Protein AF-A0A959DWD7-F1 (afdb_monomer_lite)

Radius of gyration: 16.9 Å; chains: 1; bounding box: 30×57×42 Å

Structure (mmCIF, N/CA/C/O backbone):
data_AF-A0A959DWD7-F1
#
_entry.id   AF-A0A959DWD7-F1
#
loop_
_atom_site.group_PDB
_atom_site.id
_atom_site.type_symbol
_atom_site.label_atom_id
_atom_site.label_alt_id
_atom_site.label_comp_id
_atom_site.label_asym_id
_atom_site.label_entity_id
_atom_site.label_seq_id
_atom_site.pdbx_PDB_ins_code
_atom_site.Cartn_x
_atom_site.Cartn_y
_atom_site.Cartn_z
_atom_site.occupancy
_atom_site.B_iso_or_equiv
_atom_site.auth_seq_id
_atom_site.auth_comp_id
_atom_site.auth_asym_id
_atom_site.auth_atom_id
_atom_site.pdbx_PDB_model_num
ATOM 1 N N . MET A 1 1 ? 15.785 -45.339 25.312 1.00 41.12 1 MET A N 1
ATOM 2 C CA . MET A 1 1 ? 14.852 -45.199 24.172 1.00 41.12 1 MET A CA 1
ATOM 3 C C . MET A 1 1 ? 13.551 -44.562 24.642 1.00 41.12 1 MET A C 1
ATOM 5 O O . MET A 1 1 ? 12.774 -45.246 25.290 1.00 41.12 1 MET A O 1
ATOM 9 N N . LYS A 1 2 ? 13.350 -43.274 24.338 1.00 34.94 2 LYS A N 1
ATOM 10 C CA . LYS A 1 2 ? 12.118 -42.659 23.797 1.00 34.94 2 LYS A CA 1
ATOM 11 C C . LYS A 1 2 ? 12.220 -41.143 23.974 1.00 34.94 2 LYS A C 1
ATOM 13 O O . LYS A 1 2 ? 12.054 -40.619 25.068 1.00 34.94 2 LYS A O 1
ATOM 18 N N . ASN A 1 3 ? 12.546 -40.486 22.864 1.00 43.88 3 ASN A N 1
ATOM 19 C CA . ASN A 1 3 ? 12.420 -39.049 22.666 1.00 43.88 3 ASN A CA 1
ATOM 20 C C . ASN A 1 3 ? 10.962 -38.647 22.867 1.00 43.88 3 ASN A C 1
ATOM 22 O O . ASN A 1 3 ? 10.091 -39.236 22.229 1.00 43.88 3 ASN A O 1
ATOM 26 N N . ILE A 1 4 ? 10.705 -37.615 23.664 1.00 50.16 4 ILE A N 1
ATOM 27 C CA . ILE A 1 4 ? 9.473 -36.837 23.535 1.00 50.16 4 ILE A CA 1
ATOM 28 C C . ILE A 1 4 ? 9.879 -35.367 23.548 1.00 50.16 4 ILE A C 1
ATOM 30 O O . ILE A 1 4 ? 10.070 -34.747 24.589 1.00 50.16 4 ILE A O 1
ATOM 34 N N . ILE A 1 5 ? 10.078 -34.854 22.337 1.00 50.81 5 ILE A N 1
ATOM 35 C CA . ILE A 1 5 ? 10.231 -33.438 22.031 1.00 50.81 5 ILE A CA 1
ATOM 36 C C . ILE A 1 5 ? 8.841 -32.812 22.183 1.00 50.81 5 ILE A C 1
ATOM 38 O O . ILE A 1 5 ? 7.948 -33.091 21.386 1.00 50.81 5 ILE A O 1
ATOM 42 N N . TRP A 1 6 ? 8.650 -31.981 23.205 1.00 38.97 6 TRP A N 1
ATOM 43 C CA . TRP A 1 6 ? 7.476 -31.116 23.317 1.00 38.97 6 TRP A CA 1
ATOM 44 C C . TRP A 1 6 ? 7.747 -29.820 22.551 1.00 38.97 6 TRP A C 1
ATOM 46 O O . TRP A 1 6 ? 8.138 -28.808 23.127 1.00 38.97 6 TRP A O 1
ATOM 56 N N . ILE A 1 7 ? 7.558 -29.853 21.230 1.00 51.62 7 ILE A N 1
ATOM 57 C CA . ILE A 1 7 ? 7.353 -28.621 20.463 1.00 51.62 7 ILE A CA 1
ATOM 58 C C . ILE A 1 7 ? 5.926 -28.170 20.770 1.00 51.62 7 ILE A C 1
ATOM 60 O O . ILE A 1 7 ? 4.955 -28.671 20.205 1.00 51.62 7 ILE A O 1
ATOM 64 N N . LEU A 1 8 ? 5.802 -27.240 21.714 1.00 43.44 8 LEU A N 1
ATOM 65 C CA . LEU A 1 8 ? 4.607 -26.424 21.879 1.00 43.44 8 LEU A CA 1
ATOM 66 C C . LEU A 1 8 ? 4.528 -25.485 20.672 1.00 43.44 8 LEU A C 1
ATOM 68 O O . LEU A 1 8 ? 5.053 -24.375 20.682 1.00 43.44 8 LEU A O 1
ATOM 72 N N . LEU A 1 9 ? 3.882 -25.967 19.609 1.00 42.12 9 LEU A N 1
ATOM 73 C CA . LEU A 1 9 ? 3.307 -25.133 18.560 1.00 42.12 9 LEU A CA 1
ATOM 74 C C . LEU A 1 9 ? 2.194 -24.310 19.209 1.00 42.12 9 LEU A C 1
ATOM 76 O O . LEU A 1 9 ? 1.021 -24.682 19.200 1.00 42.12 9 LEU A O 1
ATOM 80 N N . VAL A 1 10 ? 2.577 -23.190 19.821 1.00 44.19 10 VAL A N 1
ATOM 81 C CA . VAL A 1 10 ? 1.639 -22.103 20.063 1.00 44.19 10 VAL A CA 1
ATOM 82 C C . VAL A 1 10 ? 1.278 -21.606 18.674 1.00 44.19 10 VAL A C 1
ATOM 84 O O . VAL A 1 10 ? 2.027 -20.868 18.036 1.00 44.19 10 VAL A O 1
ATOM 87 N N . VAL A 1 11 ? 0.146 -22.099 18.179 1.00 43.00 11 VAL A N 1
ATOM 88 C CA . VAL A 1 11 ? -0.606 -21.492 17.089 1.00 43.00 11 VAL A CA 1
ATOM 89 C C . VAL A 1 11 ? -1.055 -20.150 17.644 1.00 43.00 11 VAL A C 1
ATOM 91 O O . VAL A 1 11 ? -2.148 -19.999 18.186 1.00 43.00 11 VAL A O 1
ATOM 94 N N . SER A 1 12 ? -0.126 -19.200 17.645 1.00 35.28 12 SER A N 1
ATOM 95 C CA . SER A 1 12 ? -0.400 -17.822 17.971 1.00 35.28 12 SER A CA 1
ATOM 96 C C . SER A 1 12 ? -1.393 -17.390 16.917 1.00 35.28 12 SER A C 1
ATOM 98 O O . SER A 1 12 ? -1.036 -17.191 15.760 1.00 35.28 12 SER A O 1
ATOM 100 N N . PHE A 1 13 ? -2.660 -17.318 17.312 1.00 41.81 13 PHE A N 1
ATOM 101 C CA . PHE A 1 13 ? -3.615 -16.416 16.713 1.00 41.81 13 PHE A CA 1
ATOM 102 C C . PHE A 1 13 ? -2.870 -15.092 16.556 1.00 41.81 13 PHE A C 1
ATOM 104 O O . PHE A 1 13 ? -2.712 -14.355 17.532 1.00 41.81 13 PHE A O 1
ATOM 111 N N . ILE A 1 14 ? -2.354 -14.813 15.354 1.00 44.56 14 ILE A N 1
ATOM 112 C CA . ILE A 1 14 ? -1.889 -13.484 14.971 1.00 44.56 14 ILE A CA 1
ATOM 113 C C . ILE A 1 14 ? -3.178 -12.684 14.822 1.00 44.56 14 ILE A C 1
ATOM 115 O O . ILE A 1 14 ? -3.658 -12.387 13.734 1.00 44.56 14 ILE A O 1
ATOM 119 N N . SER A 1 15 ? -3.812 -12.438 15.967 1.00 36.72 15 SER A N 1
ATOM 120 C CA . SER A 1 15 ? -4.797 -11.404 16.142 1.00 36.72 15 SER A CA 1
ATOM 121 C C . SER A 1 15 ? -4.037 -10.146 15.775 1.00 36.72 15 SER A C 1
ATOM 123 O O . SER A 1 15 ? -3.195 -9.675 16.541 1.00 36.72 15 SER A O 1
ATOM 125 N N . CYS A 1 16 ? -4.239 -9.701 14.534 1.00 46.59 16 CYS A N 1
ATOM 126 C CA . CYS A 1 16 ? -3.757 -8.445 13.990 1.00 46.59 16 CYS A CA 1
ATOM 127 C C . CYS A 1 16 ? -4.360 -7.311 14.818 1.00 46.59 16 CYS A C 1
ATOM 129 O O . CYS A 1 16 ? -5.286 -6.631 14.401 1.00 46.59 16 CYS A O 1
ATOM 131 N N . LYS A 1 17 ? -3.867 -7.125 16.036 1.00 53.03 17 LYS A N 1
ATOM 132 C CA . LYS A 1 17 ? -4.167 -5.974 16.863 1.00 53.03 17 LYS A CA 1
ATOM 133 C C . LYS A 1 17 ? -2.862 -5.411 17.374 1.00 53.03 17 LYS A C 1
ATOM 135 O O . LYS A 1 17 ? -2.357 -5.819 18.416 1.00 53.03 17 LYS A O 1
ATOM 140 N N . LYS A 1 18 ? -2.382 -4.416 16.634 1.00 43.25 18 LYS A N 1
ATOM 141 C CA . LYS A 1 18 ? -2.143 -3.089 17.201 1.00 43.25 18 LYS A CA 1
ATOM 142 C C . LYS A 1 18 ? -2.277 -2.031 16.107 1.00 43.25 18 LYS A C 1
ATOM 144 O O . LYS A 1 18 ? -1.535 -2.031 15.131 1.00 43.25 18 LYS A O 1
ATOM 149 N N . GLU A 1 19 ? -3.300 -1.199 16.288 1.00 52.06 19 GLU A N 1
ATOM 150 C CA . GLU A 1 19 ? -3.504 0.101 15.642 1.00 52.06 19 GLU A CA 1
ATOM 151 C C . GLU A 1 19 ? -2.335 1.014 16.060 1.00 52.06 19 GLU A C 1
ATOM 153 O O . GLU A 1 19 ? -1.855 0.906 17.188 1.00 52.06 19 GLU A O 1
ATOM 158 N N . THR A 1 20 ? -1.731 1.785 15.155 1.00 46.69 20 THR A N 1
ATOM 159 C CA . THR A 1 20 ? -2.243 3.068 14.632 1.00 46.69 20 THR A CA 1
ATOM 160 C C . THR A 1 20 ? -1.692 3.329 13.223 1.00 46.69 20 THR A C 1
ATOM 162 O O . THR A 1 20 ? -0.581 2.886 12.947 1.00 46.69 20 THR A O 1
ATOM 165 N N . LEU A 1 21 ? -2.391 4.123 12.388 1.00 51.19 21 LEU A N 1
ATOM 166 C CA . LEU A 1 21 ? -1.824 5.322 11.725 1.00 51.19 21 LEU A CA 1
ATOM 167 C C . LEU A 1 21 ? -2.861 6.096 10.877 1.00 51.19 21 LEU A C 1
ATOM 169 O O . LEU A 1 21 ? -3.368 5.579 9.888 1.00 51.19 21 LEU A O 1
ATOM 173 N N . PRO A 1 22 ? -3.127 7.367 11.224 1.00 49.47 22 PRO A N 1
ATOM 174 C CA . PRO A 1 22 ? -3.331 8.390 10.185 1.00 49.47 22 PRO A CA 1
ATOM 175 C C . PRO A 1 22 ? -2.266 9.505 10.135 1.00 49.47 22 PRO A C 1
ATOM 177 O O . PRO A 1 22 ? -2.260 10.242 9.157 1.00 49.47 22 PRO A O 1
ATOM 180 N N . ASP A 1 23 ? -1.392 9.675 11.140 1.00 48.44 23 ASP A N 1
ATOM 181 C CA . ASP A 1 23 ? -0.683 10.966 11.292 1.00 48.44 23 ASP A CA 1
ATOM 182 C C . ASP A 1 23 ? 0.515 11.043 12.282 1.00 48.44 23 ASP A C 1
ATOM 184 O O . ASP A 1 23 ? 0.845 12.146 12.712 1.00 48.44 23 ASP A O 1
ATOM 188 N N . GLY A 1 24 ? 1.241 9.973 12.662 1.00 47.28 24 GLY A N 1
ATOM 189 C CA . GLY A 1 24 ? 2.360 10.229 13.607 1.00 47.28 24 GLY A CA 1
ATOM 190 C C . GLY A 1 24 ? 3.401 9.180 13.996 1.00 47.28 24 GLY A C 1
ATOM 191 O O . GLY A 1 24 ? 4.367 9.562 14.647 1.00 47.28 24 GLY A O 1
ATOM 192 N N . SER A 1 25 ? 3.294 7.920 13.559 1.00 48.44 25 SER A N 1
ATOM 193 C CA . SER A 1 25 ? 4.283 6.824 13.731 1.00 48.44 25 SER A CA 1
ATOM 194 C C . SER A 1 25 ? 4.602 6.437 15.206 1.00 48.44 25 SER A C 1
ATOM 196 O O . SER A 1 25 ? 4.445 7.235 16.115 1.00 48.44 25 SER A O 1
ATOM 198 N N . LYS A 1 26 ? 5.026 5.231 15.606 1.00 51.38 26 LYS A N 1
ATOM 199 C CA . LYS A 1 26 ? 5.366 3.972 14.933 1.00 51.38 26 LYS A CA 1
ATOM 200 C C . LYS A 1 26 ? 4.774 2.805 15.729 1.00 51.38 26 LYS A C 1
ATOM 202 O O . LYS A 1 26 ? 5.200 2.540 16.850 1.00 51.38 26 LYS A O 1
ATOM 207 N N . GLN A 1 27 ? 3.902 2.045 15.090 1.00 53.00 27 GLN A N 1
ATOM 208 C CA . GLN A 1 27 ? 4.110 0.609 14.935 1.00 53.00 27 GLN A CA 1
ATOM 209 C C . GLN A 1 27 ? 3.314 0.207 13.702 1.00 53.00 27 GLN A C 1
ATOM 211 O O . GLN A 1 27 ? 2.088 0.165 13.736 1.00 53.00 27 GLN A O 1
ATOM 216 N N . LEU A 1 28 ? 4.021 -0.040 12.596 1.00 62.72 28 LEU A N 1
ATOM 217 C CA . LEU A 1 28 ? 3.452 -0.861 11.539 1.00 62.72 28 LEU A CA 1
ATOM 218 C C . LEU A 1 28 ? 2.959 -2.146 12.204 1.00 62.72 28 LEU A C 1
ATOM 220 O O . LEU A 1 28 ? 3.672 -2.727 13.029 1.00 62.72 28 LEU A O 1
ATOM 224 N N . ASN A 1 29 ? 1.732 -2.556 11.891 1.00 73.12 29 ASN A N 1
ATOM 225 C CA . ASN A 1 29 ? 1.220 -3.828 12.381 1.00 73.12 29 ASN A CA 1
ATOM 226 C C . ASN A 1 29 ? 2.230 -4.929 12.008 1.00 73.12 29 ASN A C 1
ATOM 228 O O . ASN A 1 29 ? 2.826 -4.877 10.929 1.00 73.12 29 ASN A O 1
ATOM 232 N N . GLN A 1 30 ? 2.421 -5.909 12.895 1.00 79.25 30 GLN A N 1
ATOM 233 C CA . GLN A 1 30 ? 3.330 -7.040 12.700 1.00 79.25 30 GLN A CA 1
ATOM 234 C C . GLN A 1 30 ? 3.194 -7.662 11.302 1.00 79.25 30 GLN A C 1
ATOM 236 O O . GLN A 1 30 ? 4.197 -7.992 10.688 1.00 79.25 30 GLN A O 1
ATOM 241 N N . CYS A 1 31 ? 1.979 -7.707 10.749 1.00 82.56 31 CYS A N 1
ATOM 242 C CA . CYS A 1 31 ? 1.725 -8.179 9.386 1.00 82.56 31 CYS A CA 1
ATOM 243 C C . CYS A 1 31 ? 2.531 -7.426 8.307 1.00 82.56 31 CYS A C 1
ATOM 245 O O . CYS A 1 31 ? 3.110 -8.044 7.415 1.00 82.56 31 CYS A O 1
ATOM 247 N N . VAL A 1 32 ? 2.613 -6.094 8.388 1.00 83.56 32 VAL A N 1
ATOM 248 C CA . VAL A 1 32 ? 3.392 -5.286 7.436 1.00 83.56 32 VAL A CA 1
ATOM 249 C C . VAL A 1 32 ? 4.891 -5.483 7.671 1.00 83.56 32 VAL A C 1
ATOM 251 O O . VAL A 1 32 ? 5.639 -5.615 6.707 1.00 83.56 32 VAL A O 1
ATOM 254 N N . LEU A 1 33 ? 5.328 -5.575 8.932 1.00 86.19 33 LEU A N 1
ATOM 255 C CA . LEU A 1 33 ? 6.729 -5.851 9.275 1.00 86.19 33 LEU A CA 1
ATOM 256 C C . LEU A 1 33 ? 7.191 -7.220 8.753 1.00 86.19 33 LEU A C 1
ATOM 258 O O . LEU A 1 33 ? 8.281 -7.328 8.194 1.00 86.19 33 LEU A O 1
ATOM 262 N N . ASP A 1 34 ? 6.349 -8.246 8.875 1.00 85.62 34 ASP A N 1
ATOM 263 C CA . ASP A 1 34 ? 6.621 -9.590 8.366 1.00 85.62 34 ASP A CA 1
ATOM 264 C C . ASP A 1 34 ? 6.699 -9.590 6.834 1.00 85.62 34 ASP A C 1
ATOM 266 O O . ASP A 1 34 ? 7.608 -10.192 6.256 1.00 85.62 34 ASP A O 1
ATOM 270 N N . PHE A 1 35 ? 5.795 -8.865 6.161 1.00 88.12 35 PHE A N 1
ATOM 271 C CA . PHE A 1 35 ? 5.858 -8.684 4.711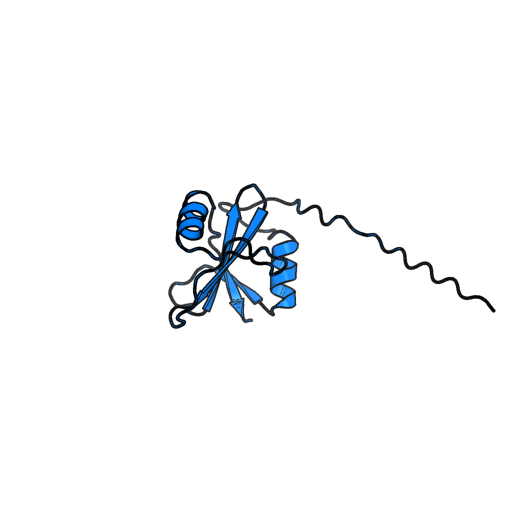 1.00 88.12 35 PHE A CA 1
ATOM 272 C C . PHE A 1 35 ? 7.153 -7.986 4.283 1.00 88.12 35 PHE A C 1
ATOM 274 O O . PHE A 1 35 ? 7.798 -8.421 3.328 1.00 88.12 35 PHE A O 1
ATOM 281 N N . MET A 1 36 ? 7.556 -6.930 4.993 1.00 90.31 36 MET A N 1
ATOM 282 C CA . MET A 1 36 ? 8.804 -6.217 4.721 1.00 90.31 36 MET A CA 1
ATOM 283 C C . MET A 1 36 ? 10.020 -7.128 4.881 1.00 90.31 36 MET A C 1
ATOM 285 O O . MET A 1 36 ? 10.860 -7.174 3.988 1.00 90.31 36 MET A O 1
ATOM 289 N N . ALA A 1 37 ? 10.101 -7.880 5.981 1.00 89.19 37 ALA A N 1
ATOM 290 C CA . ALA A 1 37 ? 11.212 -8.790 6.244 1.00 89.19 37 ALA A CA 1
ATOM 291 C C . ALA A 1 37 ? 11.296 -9.908 5.194 1.00 89.19 37 ALA A C 1
ATOM 293 O O . ALA A 1 37 ? 12.377 -10.206 4.692 1.00 89.19 37 ALA A O 1
ATOM 294 N N . LYS A 1 38 ? 10.151 -10.491 4.815 1.00 90.44 38 LYS A N 1
ATOM 295 C CA . LYS A 1 38 ? 10.075 -11.550 3.798 1.00 90.44 38 LYS A CA 1
ATOM 296 C C . LYS A 1 38 ? 10.536 -11.080 2.417 1.00 90.44 38 LYS A C 1
ATOM 298 O O . LYS A 1 38 ? 11.137 -11.863 1.689 1.00 90.44 38 LYS A O 1
ATOM 303 N N . ASN A 1 39 ? 10.236 -9.832 2.057 1.00 87.38 39 ASN A N 1
ATOM 304 C CA . ASN A 1 39 ? 10.499 -9.282 0.724 1.00 87.38 39 ASN A CA 1
ATOM 305 C C . ASN A 1 39 ? 11.698 -8.319 0.686 1.00 87.38 39 ASN A C 1
ATOM 307 O O . ASN A 1 39 ? 11.868 -7.618 -0.304 1.00 87.38 39 ASN A O 1
ATOM 311 N N . ASN A 1 40 ? 12.512 -8.270 1.748 1.00 90.62 40 ASN A N 1
ATOM 312 C CA . ASN A 1 40 ? 13.662 -7.370 1.867 1.00 90.62 40 ASN A CA 1
ATOM 313 C C . ASN A 1 40 ? 13.317 -5.893 1.569 1.00 90.62 40 ASN A C 1
ATOM 315 O O . ASN A 1 40 ? 13.950 -5.237 0.742 1.00 90.62 40 ASN A O 1
ATOM 319 N N . LEU A 1 41 ? 12.285 -5.370 2.239 1.00 91.56 41 LEU A N 1
ATOM 320 C CA . LEU A 1 41 ? 11.798 -3.998 2.061 1.00 91.56 41 LEU A CA 1
ATOM 321 C C . LEU A 1 41 ? 12.119 -3.107 3.268 1.00 91.56 41 LEU A C 1
ATOM 323 O O . LEU A 1 41 ? 12.255 -3.578 4.399 1.00 91.56 41 LEU A O 1
ATOM 327 N N . LYS A 1 42 ? 12.182 -1.795 3.043 1.00 90.62 42 LYS A N 1
ATOM 328 C CA . LYS A 1 42 ? 12.246 -0.743 4.070 1.00 90.62 42 LYS A CA 1
ATOM 329 C C . LYS A 1 42 ? 11.129 0.274 3.878 1.00 90.62 42 LYS A C 1
ATOM 331 O O . LYS A 1 42 ? 10.723 0.563 2.757 1.00 90.62 42 LYS A O 1
ATOM 336 N N . GLU A 1 43 ? 10.663 0.827 4.989 1.00 89.06 43 GLU A N 1
ATOM 337 C CA . GLU A 1 43 ? 9.707 1.930 5.010 1.00 89.06 43 GLU A CA 1
ATOM 338 C C . GLU A 1 43 ? 10.457 3.257 4.833 1.00 89.06 43 GLU A C 1
ATOM 340 O O . GLU A 1 43 ? 11.411 3.540 5.563 1.00 89.06 43 GLU A O 1
ATOM 345 N N . VAL A 1 44 ? 10.026 4.071 3.874 1.00 87.44 44 VAL A N 1
ATOM 346 C CA . VAL A 1 44 ? 10.562 5.415 3.615 1.00 87.44 44 VAL A CA 1
ATOM 347 C C . VAL A 1 44 ? 9.412 6.406 3.408 1.00 87.44 44 VAL A C 1
ATOM 349 O O . VAL A 1 44 ? 8.322 5.986 3.012 1.00 87.44 44 VAL A O 1
ATOM 352 N N . PRO A 1 45 ? 9.610 7.714 3.656 1.00 86.75 45 PRO A N 1
ATOM 353 C CA . PRO A 1 45 ? 8.625 8.726 3.284 1.00 86.75 45 PRO A CA 1
ATOM 354 C C . PRO A 1 45 ? 8.273 8.632 1.798 1.00 86.75 45 PRO A C 1
ATOM 356 O O . PRO A 1 45 ? 9.153 8.380 0.974 1.00 86.75 45 PRO A O 1
ATOM 359 N N . ALA A 1 46 ? 7.001 8.839 1.453 1.00 82.69 46 ALA A N 1
ATOM 360 C CA . ALA A 1 46 ? 6.578 8.858 0.059 1.00 82.69 46 ALA A CA 1
ATOM 361 C C . ALA A 1 46 ? 7.303 9.984 -0.704 1.00 82.69 46 ALA A C 1
ATOM 363 O O . ALA A 1 46 ? 7.091 11.168 -0.436 1.00 82.69 46 ALA A O 1
ATOM 364 N N . ASP A 1 47 ? 8.150 9.606 -1.663 1.00 79.31 47 ASP A N 1
ATOM 365 C CA . ASP A 1 47 ? 8.882 10.519 -2.542 1.00 79.31 47 ASP A CA 1
ATOM 366 C C . ASP A 1 47 ? 8.408 10.329 -3.988 1.00 79.31 47 ASP A C 1
ATOM 368 O O . ASP A 1 47 ? 8.285 9.207 -4.482 1.00 79.31 47 ASP A O 1
ATOM 372 N N . LYS A 1 48 ? 8.178 11.445 -4.687 1.00 66.12 48 LYS A N 1
ATOM 373 C CA . LYS A 1 48 ? 7.792 11.475 -6.103 1.00 66.12 48 LYS A CA 1
ATOM 374 C C . LYS A 1 48 ? 8.867 10.900 -7.035 1.00 66.12 48 LYS A C 1
ATOM 376 O O . LYS A 1 48 ? 8.554 10.610 -8.185 1.00 66.12 48 LYS A O 1
ATOM 381 N N . GLY A 1 49 ? 10.114 10.761 -6.579 1.00 77.38 49 GLY A N 1
ATOM 382 C CA . GLY A 1 49 ? 11.209 10.164 -7.348 1.00 77.38 49 GLY A CA 1
ATOM 383 C C . GLY A 1 49 ? 11.247 8.631 -7.342 1.00 77.38 49 GLY A C 1
ATOM 384 O O . GLY A 1 49 ? 11.982 8.042 -8.134 1.00 77.38 49 GLY A O 1
ATOM 385 N N . ILE A 1 50 ? 10.482 7.968 -6.470 1.00 83.12 50 ILE A N 1
ATOM 386 C CA . ILE A 1 50 ? 10.529 6.510 -6.323 1.00 83.12 50 ILE A CA 1
ATOM 387 C C . ILE A 1 50 ? 9.558 5.863 -7.312 1.00 83.12 50 ILE A C 1
ATOM 389 O O . ILE A 1 50 ? 8.352 6.080 -7.265 1.00 83.12 50 ILE A O 1
ATOM 393 N N . CYS A 1 51 ? 10.110 5.053 -8.217 1.00 83.88 51 CYS A N 1
ATOM 394 C CA . CYS A 1 51 ? 9.356 4.436 -9.305 1.00 83.88 51 CYS A CA 1
ATOM 395 C C . CYS A 1 51 ? 8.676 3.123 -8.899 1.00 83.88 51 CYS A C 1
ATOM 397 O O . CYS A 1 51 ? 7.562 2.864 -9.336 1.00 83.88 51 CYS A O 1
ATOM 399 N N . ILE A 1 52 ? 9.342 2.304 -8.079 1.00 86.88 52 ILE A N 1
ATOM 400 C CA . ILE A 1 52 ? 8.876 0.975 -7.669 1.00 86.88 52 ILE A CA 1
ATOM 401 C C . ILE A 1 52 ? 8.719 0.962 -6.156 1.00 86.88 52 ILE A C 1
ATOM 403 O O . ILE A 1 52 ? 9.696 1.150 -5.430 1.00 86.88 52 ILE A O 1
ATOM 407 N N . PHE A 1 53 ? 7.496 0.747 -5.683 1.00 90.69 53 PHE A N 1
ATOM 408 C CA . PHE A 1 53 ? 7.188 0.754 -4.258 1.00 90.69 53 PHE A CA 1
ATOM 409 C C . PHE A 1 53 ? 5.870 0.044 -3.949 1.00 90.69 53 PHE A C 1
ATOM 411 O O . PHE A 1 53 ? 5.056 -0.202 -4.835 1.00 90.69 53 PHE A O 1
ATOM 418 N N . TYR A 1 54 ? 5.632 -0.246 -2.672 1.00 91.88 54 TYR A N 1
ATOM 419 C CA . TYR A 1 54 ? 4.308 -0.601 -2.176 1.00 91.88 54 TYR A CA 1
ATOM 420 C C . TYR A 1 54 ? 3.696 0.566 -1.407 1.00 91.88 54 TYR A C 1
ATOM 422 O O . TYR A 1 54 ? 4.320 1.116 -0.497 1.00 91.88 54 TYR A O 1
ATOM 430 N N . THR A 1 55 ? 2.451 0.898 -1.732 1.00 91.75 55 THR A N 1
ATOM 431 C CA . THR A 1 55 ? 1.612 1.767 -0.903 1.00 91.75 55 THR A CA 1
ATOM 432 C C . THR A 1 55 ? 0.983 0.928 0.194 1.00 91.75 55 THR A C 1
ATOM 434 O O . THR A 1 55 ? 0.443 -0.147 -0.075 1.00 91.75 55 THR A O 1
ATOM 437 N N . ILE A 1 56 ? 1.035 1.423 1.428 1.00 91.88 56 ILE A N 1
ATOM 438 C CA . ILE A 1 56 ? 0.350 0.807 2.563 1.00 91.88 56 ILE A CA 1
ATOM 439 C C . ILE A 1 56 ? -1.030 1.454 2.677 1.00 91.88 56 ILE A C 1
ATOM 441 O O . ILE A 1 56 ? -1.136 2.674 2.808 1.00 91.88 56 ILE A O 1
ATOM 445 N N . TRP A 1 57 ? -2.075 0.638 2.656 1.00 92.25 57 TRP A N 1
ATOM 446 C CA . TRP A 1 57 ? -3.463 1.057 2.810 1.00 92.25 57 TRP A CA 1
ATOM 447 C C . TRP A 1 57 ? -4.031 0.539 4.129 1.00 92.25 57 TRP A C 1
ATOM 449 O O . TRP A 1 57 ? -3.749 -0.592 4.521 1.00 92.25 57 TRP A O 1
ATOM 459 N N . GLN A 1 58 ? -4.871 1.336 4.786 1.00 89.31 58 GLN A N 1
ATOM 460 C CA . GLN A 1 58 ? -5.644 0.928 5.954 1.00 89.31 58 GLN A CA 1
ATOM 461 C C . GLN A 1 58 ? -7.143 0.992 5.644 1.00 89.31 58 GLN A C 1
ATOM 463 O O . GLN A 1 58 ? -7.659 2.048 5.272 1.00 89.31 58 GLN A O 1
ATOM 468 N N . TYR A 1 59 ? -7.849 -0.122 5.828 1.00 88.44 59 TYR A N 1
ATOM 469 C CA . TYR A 1 59 ? -9.299 -0.227 5.639 1.00 88.44 59 TYR A CA 1
ATOM 470 C C . TYR A 1 59 ? -9.880 -1.218 6.653 1.00 88.44 59 TYR A C 1
ATOM 472 O O . TYR A 1 59 ? -9.266 -2.245 6.905 1.00 88.44 59 TYR A O 1
ATOM 480 N N . GLU A 1 60 ? -11.014 -0.891 7.284 1.00 87.19 60 GLU A N 1
ATOM 481 C CA . GLU A 1 60 ? -11.678 -1.742 8.301 1.00 87.19 60 GLU A CA 1
ATOM 482 C C . GLU A 1 60 ? -10.739 -2.304 9.396 1.00 87.19 60 GLU A C 1
ATOM 484 O O . GLU A 1 60 ? -10.914 -3.414 9.889 1.00 87.19 60 GLU A O 1
ATOM 489 N N . ASN A 1 61 ? -9.749 -1.508 9.821 1.00 78.19 61 ASN A N 1
ATOM 490 C CA . ASN A 1 61 ? -8.703 -1.873 10.795 1.00 78.19 61 ASN A CA 1
ATOM 491 C C . ASN A 1 61 ? -7.709 -2.955 10.329 1.00 78.19 61 ASN A C 1
ATOM 493 O O . ASN A 1 61 ? -6.888 -3.417 11.123 1.00 78.19 61 ASN A O 1
ATOM 497 N N . GLU A 1 62 ? -7.720 -3.308 9.048 1.00 84.44 62 GLU A N 1
ATOM 498 C CA . GLU A 1 62 ? -6.718 -4.153 8.406 1.00 84.44 62 GLU A CA 1
ATOM 499 C C . GLU A 1 62 ? -5.740 -3.327 7.562 1.00 84.44 62 GLU A C 1
ATOM 501 O O . GLU A 1 62 ? -6.026 -2.193 7.159 1.00 84.44 62 GLU A O 1
ATOM 506 N N . PHE A 1 63 ? -4.570 -3.914 7.303 1.00 88.69 63 PHE A N 1
ATOM 507 C CA . PHE A 1 63 ? -3.550 -3.342 6.431 1.00 88.69 63 PHE A CA 1
ATOM 508 C C . PHE A 1 63 ? -3.467 -4.115 5.120 1.00 88.69 63 PHE A C 1
ATOM 510 O O . PHE A 1 63 ? -3.437 -5.348 5.100 1.00 88.69 63 PHE A O 1
ATOM 517 N N . TYR A 1 64 ? -3.362 -3.359 4.036 1.00 92.50 64 TYR A N 1
ATOM 518 C CA . TYR A 1 64 ? -3.263 -3.859 2.677 1.00 92.50 64 TYR A CA 1
ATOM 519 C C . TYR A 1 64 ? -2.089 -3.202 1.958 1.00 92.50 64 TYR A C 1
ATOM 521 O O . TYR A 1 64 ? -1.603 -2.143 2.358 1.00 92.50 64 TYR A O 1
ATOM 529 N N . LEU A 1 65 ?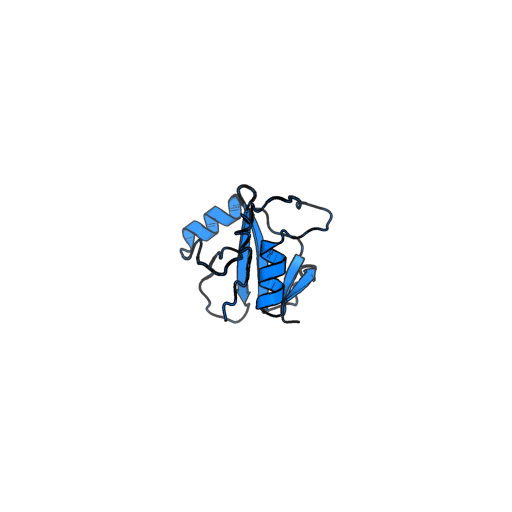 -1.627 -3.843 0.893 1.00 93.44 65 LEU A N 1
ATOM 530 C CA . LEU A 1 65 ? -0.464 -3.429 0.127 1.00 93.44 65 LEU A CA 1
ATOM 531 C C . LEU A 1 65 ? -0.839 -3.311 -1.341 1.00 93.44 65 LEU A C 1
ATOM 533 O O . LEU A 1 65 ? -1.450 -4.213 -1.903 1.00 93.44 65 LEU A O 1
ATOM 537 N N . GLU A 1 66 ? -0.442 -2.219 -1.973 1.00 93.00 66 GLU A N 1
ATOM 538 C CA . GLU A 1 66 ? -0.592 -2.039 -3.413 1.00 93.00 66 GLU A CA 1
ATOM 539 C C . GLU A 1 66 ? 0.780 -1.869 -4.043 1.00 93.00 66 GLU A C 1
ATOM 541 O O . GLU A 1 66 ? 1.493 -0.920 -3.717 1.00 93.00 66 GLU A O 1
ATOM 546 N N . TYR A 1 67 ? 1.139 -2.762 -4.960 1.00 89.62 67 TYR A N 1
ATOM 547 C CA . TYR A 1 67 ? 2.359 -2.599 -5.738 1.00 89.62 67 TYR A CA 1
ATOM 548 C C . TYR A 1 67 ? 2.179 -1.501 -6.788 1.00 89.62 67 TYR A C 1
ATOM 550 O O . TYR A 1 67 ? 1.246 -1.544 -7.588 1.00 89.62 67 TYR A O 1
ATOM 558 N N . ASN A 1 68 ? 3.093 -0.538 -6.789 1.00 86.38 68 ASN A N 1
ATOM 559 C CA . ASN A 1 68 ? 3.141 0.574 -7.722 1.00 86.38 68 ASN A CA 1
ATOM 560 C C . ASN A 1 68 ? 4.462 0.523 -8.497 1.00 86.38 68 ASN A C 1
ATOM 562 O O . ASN A 1 68 ? 5.532 0.333 -7.916 1.00 86.38 68 ASN A O 1
ATOM 566 N N . CYS A 1 69 ? 4.375 0.694 -9.815 1.00 84.44 69 CYS A N 1
ATOM 567 C CA . CYS A 1 69 ? 5.524 0.796 -10.706 1.00 84.44 69 CYS A CA 1
ATOM 568 C C . CYS A 1 69 ? 5.223 1.807 -11.819 1.00 84.44 69 CYS A C 1
ATOM 570 O O . CYS A 1 69 ? 4.303 1.589 -12.603 1.00 84.44 69 CYS A O 1
ATOM 572 N N . CYS A 1 70 ? 5.998 2.891 -11.930 1.00 81.31 70 CYS A N 1
ATOM 573 C CA . CYS A 1 70 ? 5.721 3.951 -12.915 1.00 81.31 70 CYS A CA 1
ATOM 574 C C . CYS A 1 70 ? 6.015 3.555 -14.374 1.00 81.31 70 CYS A C 1
ATOM 576 O O . CYS A 1 70 ? 5.633 4.284 -15.286 1.00 81.31 70 CYS A O 1
ATOM 578 N N . VAL A 1 71 ? 6.726 2.446 -14.600 1.00 79.69 71 VAL A N 1
ATOM 579 C CA . VAL A 1 71 ? 7.152 1.977 -15.935 1.00 79.69 71 VAL A CA 1
ATOM 580 C C . VAL A 1 71 ? 6.638 0.578 -16.277 1.00 79.69 71 VAL A C 1
ATOM 582 O O . VAL A 1 71 ? 7.018 0.020 -17.302 1.00 79.69 71 VAL A O 1
ATOM 585 N N . CYS A 1 72 ? 5.809 -0.008 -15.416 1.00 78.88 72 CYS A N 1
ATOM 586 C CA . CYS A 1 72 ? 5.267 -1.339 -15.633 1.00 78.88 72 CYS A CA 1
ATOM 587 C C . CYS A 1 72 ? 3.809 -1.231 -16.074 1.00 78.88 72 CYS A C 1
ATOM 589 O O . CYS A 1 72 ? 3.022 -0.555 -15.414 1.00 78.88 72 CYS A O 1
ATOM 591 N N . ASP A 1 73 ? 3.419 -2.010 -17.083 1.00 68.56 73 ASP A N 1
ATOM 592 C CA . ASP A 1 73 ? 2.010 -2.260 -17.428 1.00 68.56 73 ASP A CA 1
ATOM 593 C C . ASP A 1 73 ? 1.364 -3.241 -16.432 1.00 68.56 73 ASP A C 1
ATOM 595 O O . ASP A 1 73 ? 0.708 -4.220 -16.794 1.00 68.56 73 ASP A O 1
ATOM 599 N N . LEU A 1 74 ? 1.616 -3.036 -15.139 1.00 68.31 74 LEU A N 1
ATOM 600 C CA . LEU A 1 74 ? 1.069 -3.881 -14.093 1.00 68.31 74 LEU A CA 1
ATOM 601 C C . LEU A 1 74 ? -0.358 -3.450 -13.794 1.00 68.31 74 LEU A C 1
ATOM 603 O O . LEU A 1 74 ? -0.622 -2.306 -13.428 1.00 68.31 74 LEU A O 1
ATOM 607 N N . ILE A 1 75 ? -1.271 -4.411 -13.912 1.00 69.00 75 ILE A N 1
ATOM 608 C CA . ILE A 1 75 ? -2.627 -4.260 -13.400 1.00 69.00 75 ILE A CA 1
ATOM 609 C C . ILE A 1 75 ? -2.494 -4.039 -11.887 1.00 69.00 75 ILE A C 1
ATOM 611 O O . ILE A 1 75 ? -1.923 -4.908 -11.215 1.00 69.00 75 ILE A O 1
ATOM 615 N N . PRO A 1 76 ? -2.971 -2.904 -11.344 1.00 77.19 76 PRO A N 1
ATOM 616 C CA . PRO A 1 76 ? -2.905 -2.653 -9.914 1.00 77.19 76 PRO A CA 1
ATOM 617 C C . PRO A 1 76 ? -3.638 -3.774 -9.177 1.00 77.19 76 PRO A C 1
ATOM 619 O O . PRO A 1 76 ? -4.659 -4.277 -9.644 1.00 77.19 76 PRO A O 1
ATOM 622 N N . ARG A 1 77 ? -3.099 -4.195 -8.033 1.00 90.31 77 ARG A N 1
ATOM 623 C CA . ARG A 1 77 ? -3.717 -5.194 -7.157 1.00 90.31 77 ARG A CA 1
ATOM 624 C C . ARG A 1 77 ? -3.573 -4.748 -5.720 1.00 90.31 77 ARG A C 1
ATOM 626 O O . ARG A 1 77 ? -2.499 -4.303 -5.317 1.00 90.31 77 ARG A O 1
ATOM 633 N N . ILE A 1 78 ? -4.638 -4.923 -4.953 1.00 93.75 78 ILE A N 1
ATOM 634 C CA . ILE A 1 78 ? -4.595 -4.788 -3.503 1.00 93.75 78 ILE A CA 1
ATOM 635 C C . ILE A 1 78 ? -4.335 -6.173 -2.933 1.00 93.75 78 ILE A C 1
ATOM 637 O O . ILE A 1 78 ? -5.082 -7.119 -3.185 1.00 93.75 78 ILE A O 1
ATOM 641 N N . LEU A 1 79 ? -3.256 -6.292 -2.177 1.00 93.12 79 LEU A N 1
ATOM 642 C CA . LEU A 1 79 ? -2.821 -7.507 -1.514 1.00 93.12 79 LEU A CA 1
ATOM 643 C C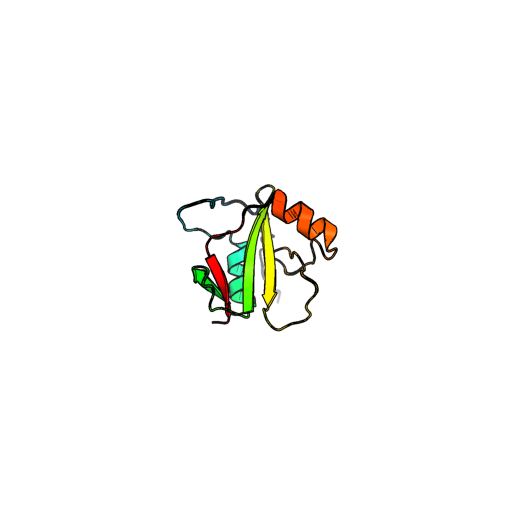 . LEU A 1 79 ? -3.083 -7.389 -0.016 1.00 93.12 79 LEU A C 1
ATOM 645 O O . LEU A 1 79 ? -2.947 -6.318 0.576 1.00 93.12 79 LEU A O 1
ATOM 649 N N . LYS A 1 80 ? -3.394 -8.511 0.622 1.00 90.44 80 LYS A N 1
ATOM 650 C CA . LYS A 1 80 ? -3.235 -8.650 2.072 1.00 90.44 80 LYS A CA 1
ATOM 651 C C . LYS A 1 80 ? -1.743 -8.743 2.392 1.00 90.44 80 LYS A C 1
ATOM 653 O O . LYS A 1 80 ? -0.960 -9.194 1.557 1.00 90.44 80 LYS A O 1
ATOM 658 N N . CYS A 1 81 ? -1.316 -8.395 3.606 1.00 84.44 81 CYS A N 1
ATOM 659 C CA . CYS A 1 81 ? 0.114 -8.488 3.939 1.00 84.44 81 CYS A CA 1
ATOM 660 C C . CYS A 1 81 ? 0.668 -9.923 4.070 1.00 84.44 81 CYS A C 1
ATOM 662 O O . CYS A 1 81 ? 1.877 -10.095 4.162 1.00 84.44 81 CYS A O 1
ATOM 664 N N . ASN A 1 82 ? -0.155 -10.972 3.958 1.00 82.06 82 ASN A N 1
ATOM 665 C CA . ASN A 1 82 ? 0.345 -12.337 3.731 1.00 82.06 82 ASN A CA 1
ATOM 666 C C . ASN A 1 82 ? 0.736 -12.613 2.255 1.00 82.06 82 ASN A C 1
ATOM 668 O O . ASN A 1 82 ? 1.357 -13.640 1.975 1.00 82.06 82 ASN A O 1
ATOM 672 N N . GLY A 1 83 ? 0.428 -11.691 1.335 1.00 83.31 83 GLY A N 1
ATOM 673 C CA . GLY A 1 83 ? 0.694 -11.782 -0.103 1.00 83.31 83 GLY A CA 1
ATOM 674 C C . GLY A 1 83 ? -0.500 -12.238 -0.945 1.00 83.31 83 GLY A C 1
ATOM 675 O O . GLY A 1 83 ? -0.405 -12.211 -2.171 1.00 83.31 83 GLY A O 1
ATOM 676 N N . ASP A 1 84 ? -1.617 -12.624 -0.323 1.00 88.44 84 ASP A N 1
ATOM 677 C CA . ASP A 1 84 ? -2.818 -13.029 -1.052 1.00 88.44 84 ASP A CA 1
ATOM 678 C C . ASP A 1 84 ? -3.480 -11.825 -1.725 1.00 88.44 84 ASP A C 1
ATOM 680 O O . ASP A 1 84 ? -3.538 -10.723 -1.169 1.00 88.44 84 ASP A O 1
ATOM 684 N N . VAL A 1 85 ? -4.039 -12.050 -2.912 1.00 92.06 85 VAL A N 1
ATOM 685 C CA . VAL A 1 85 ? -4.828 -11.040 -3.621 1.00 92.06 85 VAL A CA 1
ATOM 686 C C . VAL A 1 85 ? -6.127 -10.786 -2.856 1.00 92.06 85 VAL A C 1
ATOM 688 O O . VAL A 1 85 ? -6.909 -11.703 -2.613 1.00 92.06 85 VAL A O 1
ATOM 691 N N . TYR A 1 86 ? -6.357 -9.528 -2.481 1.00 93.75 86 TYR A N 1
ATOM 692 C CA . TYR A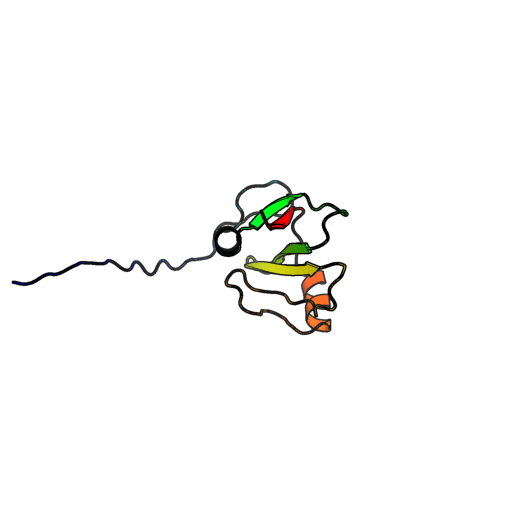 1 86 ? -7.624 -9.056 -1.927 1.00 93.75 86 TYR A CA 1
ATOM 693 C C . TYR A 1 86 ? -8.542 -8.523 -3.031 1.00 93.75 86 TYR A C 1
ATOM 695 O O . TYR A 1 86 ? -9.714 -8.892 -3.082 1.00 93.75 86 TYR A O 1
ATOM 703 N N . ILE A 1 87 ? -8.003 -7.683 -3.924 1.00 94.12 87 ILE A N 1
ATOM 704 C CA . ILE A 1 87 ? -8.718 -7.118 -5.077 1.00 94.12 87 ILE A CA 1
ATOM 705 C C . ILE A 1 87 ? -7.773 -7.081 -6.283 1.00 94.12 87 ILE A C 1
ATOM 707 O O . ILE A 1 87 ? -6.660 -6.562 -6.186 1.00 94.12 87 ILE A O 1
ATOM 711 N N . ASP A 1 88 ? -8.232 -7.586 -7.424 1.00 91.88 88 ASP A N 1
ATOM 712 C CA . ASP A 1 88 ? -7.553 -7.567 -8.729 1.00 91.88 88 ASP A CA 1
ATOM 713 C C . ASP A 1 88 ? -8.412 -6.972 -9.861 1.00 91.88 88 ASP A C 1
ATOM 715 O O . ASP A 1 88 ? -8.037 -7.033 -11.031 1.00 91.88 88 ASP A O 1
ATOM 719 N N . ASP A 1 89 ? -9.544 -6.365 -9.503 1.00 91.31 89 ASP A N 1
ATOM 720 C CA . ASP A 1 89 ? -10.475 -5.686 -10.402 1.00 91.31 89 ASP A CA 1
ATOM 721 C C . ASP A 1 89 ? -10.308 -4.164 -10.304 1.00 91.31 89 ASP A C 1
ATOM 723 O O . ASP A 1 89 ? -10.352 -3.594 -9.212 1.00 91.31 89 ASP A O 1
ATOM 727 N N . PHE A 1 90 ? -10.126 -3.498 -11.444 1.00 88.12 90 PHE A N 1
ATOM 728 C CA . PHE A 1 90 ? -9.794 -2.074 -11.495 1.00 88.12 90 PHE A CA 1
ATOM 729 C C . PHE A 1 90 ? -10.859 -1.174 -10.850 1.00 88.12 90 PHE A C 1
ATOM 731 O O . PHE A 1 90 ? -10.515 -0.272 -10.081 1.00 88.12 90 PHE A O 1
ATOM 738 N N . ASP A 1 91 ? -12.141 -1.437 -11.106 1.00 91.31 91 ASP A N 1
ATOM 739 C CA . ASP A 1 91 ? -13.237 -0.612 -10.595 1.00 91.31 91 ASP A CA 1
ATOM 740 C C . ASP A 1 91 ? -13.365 -0.772 -9.077 1.00 91.31 91 ASP A C 1
ATOM 742 O O . ASP A 1 91 ? -13.527 0.207 -8.341 1.00 91.31 91 ASP A O 1
ATOM 746 N N . LYS A 1 92 ? -13.184 -1.998 -8.577 1.00 93.25 92 LYS A N 1
ATOM 747 C CA . LYS A 1 92 ? -13.166 -2.267 -7.133 1.00 93.25 92 LYS A CA 1
ATOM 748 C C . LYS A 1 92 ? -11.953 -1.660 -6.437 1.00 93.25 92 LYS A C 1
ATOM 750 O O . LYS A 1 92 ? -12.062 -1.254 -5.283 1.00 93.25 92 LYS A O 1
ATOM 755 N N . ILE A 1 93 ? -10.806 -1.577 -7.110 1.00 92.75 93 ILE A N 1
ATOM 756 C CA . ILE A 1 93 ? -9.621 -0.892 -6.574 1.00 92.75 93 ILE A CA 1
ATOM 757 C C . ILE A 1 93 ? -9.889 0.604 -6.459 1.00 92.75 93 ILE A C 1
ATOM 759 O O . ILE A 1 93 ? -9.562 1.203 -5.434 1.00 92.75 93 ILE A O 1
ATOM 763 N N . ALA A 1 94 ? -10.509 1.208 -7.476 1.00 91.88 94 ALA A N 1
ATOM 764 C CA . ALA A 1 94 ? -10.910 2.607 -7.418 1.00 91.88 94 ALA A CA 1
ATOM 765 C C . ALA A 1 94 ? -11.872 2.851 -6.244 1.00 91.88 94 ALA A C 1
ATOM 767 O O . ALA A 1 94 ? -11.636 3.759 -5.448 1.00 91.88 94 ALA A O 1
ATOM 768 N N . GLU A 1 95 ? -12.887 1.999 -6.068 1.00 94.75 95 GLU A N 1
ATOM 769 C CA . GLU A 1 95 ? -13.816 2.082 -4.936 1.00 94.75 95 GLU A CA 1
ATOM 770 C C . GLU A 1 95 ? -13.101 1.913 -3.585 1.00 94.75 95 GLU A C 1
ATOM 772 O O . GLU A 1 95 ? -13.297 2.725 -2.679 1.00 94.75 95 GLU A O 1
ATOM 777 N N . PHE A 1 96 ? -12.232 0.908 -3.448 1.00 94.50 96 PHE A N 1
ATOM 778 C CA . PHE A 1 96 ? -11.446 0.665 -2.236 1.00 94.50 96 PHE A CA 1
ATOM 779 C C . PHE A 1 96 ? -10.638 1.899 -1.829 1.00 94.50 96 PHE A C 1
ATOM 781 O O . PHE A 1 96 ? -10.697 2.320 -0.674 1.00 94.50 96 PHE A O 1
ATOM 788 N N . LYS A 1 97 ? -9.954 2.540 -2.784 1.00 93.19 97 LYS A N 1
ATOM 789 C CA . LYS A 1 97 ? -9.143 3.743 -2.537 1.00 93.19 97 LYS A CA 1
ATOM 790 C C . LYS A 1 97 ? -9.956 4.938 -2.036 1.00 93.19 97 LYS A C 1
ATOM 792 O O . LYS A 1 97 ? -9.392 5.801 -1.374 1.00 93.19 97 LYS A O 1
ATOM 797 N N . THR A 1 98 ? -11.264 4.997 -2.306 1.00 95.12 98 THR A N 1
ATOM 798 C CA . THR A 1 98 ? -12.132 6.053 -1.746 1.00 95.12 98 THR A CA 1
ATOM 799 C C . THR A 1 98 ? -12.468 5.843 -0.269 1.00 95.12 98 THR A C 1
ATOM 801 O O . THR A 1 98 ? -12.818 6.801 0.419 1.00 95.12 98 THR A O 1
ATOM 804 N N . LYS A 1 99 ? -12.369 4.603 0.226 1.00 94.50 99 LYS A N 1
ATOM 805 C CA . LYS A 1 99 ? -12.724 4.222 1.602 1.00 94.50 99 LYS A CA 1
ATOM 806 C C . LYS A 1 99 ? -11.496 3.963 2.478 1.00 94.50 99 LYS A C 1
ATOM 808 O O . LYS A 1 99 ? -11.566 4.114 3.696 1.00 94.50 99 LYS A O 1
ATOM 813 N N . ALA A 1 100 ? -10.390 3.547 1.869 1.00 91.56 100 ALA A N 1
ATOM 814 C CA . ALA A 1 100 ? -9.134 3.257 2.538 1.00 91.56 100 ALA A CA 1
ATOM 815 C 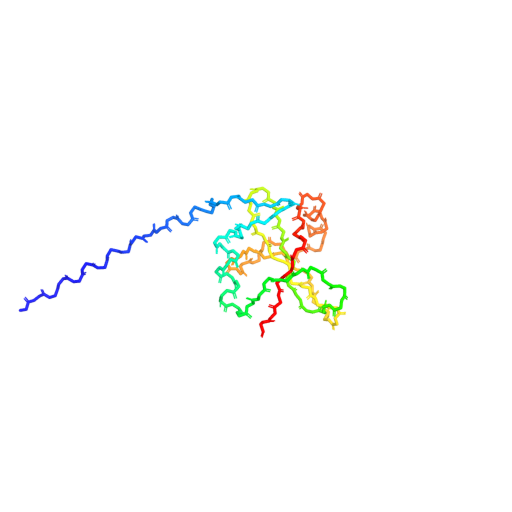C . ALA A 1 100 ? -8.304 4.527 2.775 1.00 91.56 100 ALA A C 1
ATOM 817 O O . ALA A 1 100 ? -8.377 5.501 2.028 1.00 91.56 100 ALA A O 1
ATOM 818 N N . LYS A 1 101 ? -7.465 4.502 3.811 1.00 90.62 101 LYS A N 1
ATOM 819 C CA . LYS A 1 101 ? -6.477 5.552 4.089 1.00 90.62 101 LYS A CA 1
ATOM 820 C C . LYS A 1 101 ? -5.102 5.098 3.611 1.00 90.62 101 LYS A C 1
ATOM 822 O O . LYS A 1 101 ? -4.651 4.027 4.008 1.00 90.62 101 LYS A O 1
ATOM 827 N N . ALA A 1 102 ? -4.440 5.899 2.781 1.00 89.50 102 ALA A N 1
ATOM 828 C CA . ALA A 1 102 ? -3.049 5.659 2.403 1.00 89.50 102 ALA A CA 1
ATOM 829 C C . ALA A 1 102 ? -2.100 6.123 3.517 1.00 89.50 102 ALA A C 1
ATOM 831 O O . ALA A 1 102 ? -2.301 7.187 4.105 1.00 89.50 102 ALA A O 1
ATOM 832 N N . SER A 1 103 ? -1.046 5.351 3.772 1.00 87.12 103 SER A N 1
ATOM 833 C CA . SER A 1 103 ? 0.083 5.788 4.595 1.00 87.12 103 SER A CA 1
ATOM 834 C C . SER A 1 103 ? 0.871 6.899 3.897 1.00 87.12 103 SER A C 1
ATOM 836 O O . SER A 1 103 ? 1.013 6.903 2.675 1.00 87.12 103 SER A O 1
ATOM 838 N N . SER A 1 104 ? 1.446 7.818 4.677 1.00 85.00 104 SER A N 1
ATOM 839 C CA . SER A 1 104 ? 2.409 8.812 4.178 1.00 85.00 104 SER A CA 1
ATOM 840 C C . SER A 1 104 ? 3.784 8.211 3.855 1.00 85.00 104 SER A C 1
ATOM 842 O O . SER A 1 104 ? 4.625 8.886 3.261 1.00 85.00 104 SER A O 1
ATOM 844 N N . ASN A 1 105 ? 4.017 6.959 4.255 1.00 88.31 105 ASN A N 1
ATOM 845 C CA . ASN A 1 105 ? 5.215 6.195 3.942 1.00 88.31 105 ASN A CA 1
ATOM 846 C C . ASN A 1 105 ? 4.899 5.064 2.958 1.00 88.31 105 ASN A C 1
ATOM 848 O O . ASN A 1 105 ? 3.807 4.492 2.960 1.00 88.31 105 ASN A O 1
ATOM 852 N N . ILE A 1 106 ? 5.903 4.709 2.166 1.00 90.12 106 ILE A N 1
ATOM 853 C CA . ILE A 1 106 ? 5.876 3.618 1.194 1.00 90.12 106 ILE A CA 1
ATOM 854 C C . ILE A 1 106 ? 6.930 2.572 1.550 1.00 90.12 106 ILE A C 1
ATOM 856 O O . ILE A 1 106 ? 7.885 2.854 2.277 1.00 90.12 106 ILE A O 1
ATOM 860 N N . LEU A 1 107 ? 6.767 1.359 1.025 1.00 90.88 107 LEU A N 1
ATOM 861 C CA . LEU A 1 107 ? 7.768 0.303 1.148 1.00 90.88 107 LEU A CA 1
ATOM 862 C C . LEU A 1 107 ? 8.571 0.197 -0.142 1.00 90.88 107 LEU A C 1
ATOM 864 O O . LEU A 1 107 ? 7.996 0.058 -1.218 1.00 90.88 107 LEU A O 1
ATOM 868 N N . VAL A 1 108 ? 9.891 0.213 -0.027 1.00 91.25 108 VAL A N 1
ATOM 869 C CA . VAL A 1 108 ? 10.822 0.067 -1.153 1.00 91.25 108 VAL A CA 1
ATOM 870 C C . VAL A 1 108 ? 11.808 -1.050 -0.875 1.00 91.25 108 VAL A C 1
ATOM 872 O O . VAL A 1 108 ? 12.042 -1.384 0.284 1.00 91.25 108 VAL A O 1
ATOM 875 N N . GLU A 1 109 ? 12.394 -1.619 -1.922 1.00 90.25 109 GLU A N 1
ATOM 876 C CA . GLU A 1 109 ? 13.489 -2.580 -1.775 1.00 90.25 109 GLU A CA 1
ATOM 877 C C . GLU A 1 109 ? 14.671 -1.940 -1.026 1.00 90.25 109 GLU A C 1
ATOM 879 O O . GLU A 1 109 ? 14.942 -0.738 -1.170 1.00 90.25 109 GLU A O 1
ATOM 884 N N . GLN A 1 110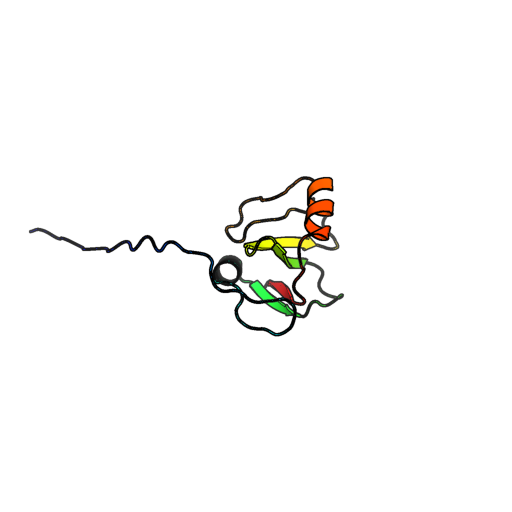 ? 15.304 -2.716 -0.139 1.00 79.06 110 GLN A N 1
ATOM 885 C CA . GLN A 1 110 ? 16.422 -2.233 0.676 1.00 79.06 110 GLN A CA 1
ATOM 886 C C . GLN A 1 110 ? 17.687 -1.995 -0.130 1.00 79.06 110 GLN A C 1
ATOM 888 O O . GLN A 1 110 ? 18.096 -2.897 -0.888 1.00 79.06 110 GLN A O 1
#

Foldseek 3Di:
DDDDDPPPPPPPPLPQDDDDDDDDDDDDGVLQVVLCVVQQKDKDFDDPPDAWWWWWKAAPNAIWIWTGGNPDPDQIFIAGSVGHTPDRDPVVVVVSVVRIHTDSIIIDHD

Sequence (110 aa):
MKNIIWILLVVSFISCKKETLPDGSKQLNQCVLDFMAKNNLKEVPADKGICIFYTIWQYENEFYLEYNCCVCDLIPRILKCNGDVYIDDFDKIAEFKTKAKASSNILVEQ

pLDDT: mean 76.69, std 18.88, range [34.94, 95.12]

Secondary structure (DSSP, 8-state):
---------------------SSS-----HHHHHHHHHTTEEEEE--TT--EEEEEEEETTEEEEEEEETT--PPP-EEETTS-EEE--HHHHHHHHHHSEEEEEEEEE-